Protein AF-A0A519W4Y7-F1 (afdb_monomer_lite)

Secondary structure (DSSP, 8-state):
---PEEEEETTEEEEE-TT--HHHHHHHH-GGGSPP-SS--TTSTT-SSSS-TT--

Radius of gyration: 12.06 Å; chains: 1; bounding box: 27×24×35 Å

Foldseek 3Di:
DFDWDWDAQPNDIDTHGPPDDPQNRQVVVDDPSRQDDDQDDPVDPPTDDPPCSRPD

pLDDT: mean 92.54, std 6.86, range [51.94, 95.81]

Structure (mmCIF, N/CA/C/O backbone):
data_AF-A0A519W4Y7-F1
#
_entry.id   AF-A0A519W4Y7-F1
#
loop_
_atom_site.group_PDB
_atom_site.id
_atom_site.type_symbol
_atom_site.label_atom_id
_atom_site.label_alt_id
_atom_site.label_comp_id
_atom_site.label_asym_id
_atom_site.label_entity_id
_atom_site.label_seq_id
_atom_site.pdbx_PDB_ins_code
_atom_site.Cartn_x
_atom_site.Cartn_y
_atom_site.Cartn_z
_atom_site.occupancy
_atom_site.B_iso_or_equiv
_atom_site.auth_seq_id
_atom_site.auth_comp_id
_atom_site.auth_asym_id
_atom_site.auth_atom_id
_atom_site.pdbx_PDB_model_num
ATOM 1 N N . MET A 1 1 ? 0.324 6.400 22.331 1.00 51.94 1 MET A N 1
ATOM 2 C CA . MET A 1 1 ? -0.559 5.264 21.999 1.00 51.94 1 MET A CA 1
ATOM 3 C C . MET A 1 1 ? -0.992 5.477 20.564 1.00 51.94 1 MET A C 1
ATOM 5 O O . MET A 1 1 ? -1.522 6.542 20.284 1.00 51.94 1 MET A O 1
ATOM 9 N N . ALA A 1 2 ? -0.617 4.586 19.646 1.00 65.94 2 ALA A N 1
ATOM 10 C CA . ALA A 1 2 ? -1.013 4.723 18.246 1.00 65.94 2 ALA A CA 1
ATOM 11 C C . ALA A 1 2 ? -2.458 4.236 18.119 1.00 65.94 2 ALA A C 1
ATOM 13 O O . ALA A 1 2 ? -2.733 3.086 18.449 1.00 65.94 2 ALA A O 1
ATOM 14 N N . ASP A 1 3 ? -3.362 5.123 17.714 1.00 86.50 3 ASP A N 1
ATOM 15 C CA . ASP A 1 3 ? -4.757 4.775 17.456 1.00 86.50 3 ASP A CA 1
ATOM 16 C C . ASP A 1 3 ? -4.818 4.011 16.127 1.00 86.50 3 ASP A C 1
ATOM 18 O O . ASP A 1 3 ? -4.504 4.572 15.074 1.00 86.50 3 ASP A O 1
ATOM 22 N N . LEU A 1 4 ? -5.085 2.704 16.183 1.00 92.25 4 LEU A N 1
ATOM 23 C CA . LEU A 1 4 ? -5.113 1.846 15.001 1.00 92.25 4 LEU A CA 1
ATOM 24 C C . LEU A 1 4 ? -6.468 1.980 14.301 1.00 92.25 4 LEU A C 1
ATOM 26 O O . LEU A 1 4 ? -7.523 1.869 14.920 1.00 92.25 4 LEU A O 1
ATOM 30 N N . MET A 1 5 ? -6.442 2.186 12.989 1.00 94.25 5 MET A N 1
ATOM 31 C CA . MET A 1 5 ? -7.645 2.272 12.170 1.00 94.25 5 MET A CA 1
ATOM 32 C C . MET A 1 5 ? -8.023 0.903 11.627 1.00 94.25 5 MET A C 1
ATOM 34 O O . MET A 1 5 ? -7.197 0.199 11.050 1.00 94.25 5 MET A O 1
ATOM 38 N N . LYS A 1 6 ? -9.301 0.556 11.751 1.00 95.31 6 LYS A N 1
ATOM 39 C CA . LYS A 1 6 ? -9.862 -0.675 11.202 1.00 95.31 6 LYS A CA 1
ATOM 40 C C . LYS A 1 6 ? -10.267 -0.462 9.743 1.00 95.31 6 LYS A C 1
ATOM 42 O O . LYS A 1 6 ? -11.122 0.373 9.455 1.00 95.31 6 LYS A O 1
ATOM 47 N N . VAL A 1 7 ? -9.677 -1.227 8.830 1.00 94.62 7 VAL A N 1
ATOM 48 C CA . VAL A 1 7 ? -9.978 -1.198 7.389 1.00 94.62 7 VAL A CA 1
ATOM 49 C C . VAL A 1 7 ? -10.355 -2.593 6.900 1.00 94.62 7 VAL A C 1
ATOM 51 O O . VAL A 1 7 ? -9.923 -3.590 7.472 1.00 94.62 7 VAL A O 1
ATOM 54 N N . THR A 1 8 ? -11.181 -2.678 5.857 1.00 95.62 8 THR A N 1
ATOM 55 C CA . THR A 1 8 ? -11.576 -3.957 5.245 1.00 95.62 8 THR A CA 1
ATOM 56 C C . THR A 1 8 ? -11.140 -3.974 3.785 1.00 95.62 8 THR A C 1
ATOM 58 O O . THR A 1 8 ? -11.483 -3.054 3.047 1.00 95.62 8 THR A O 1
ATOM 61 N N . ILE A 1 9 ? -10.382 -4.996 3.385 1.00 95.06 9 ILE A N 1
ATOM 62 C CA . ILE A 1 9 ? -9.875 -5.201 2.019 1.00 95.06 9 ILE A CA 1
ATOM 63 C C . ILE A 1 9 ? -10.344 -6.593 1.585 1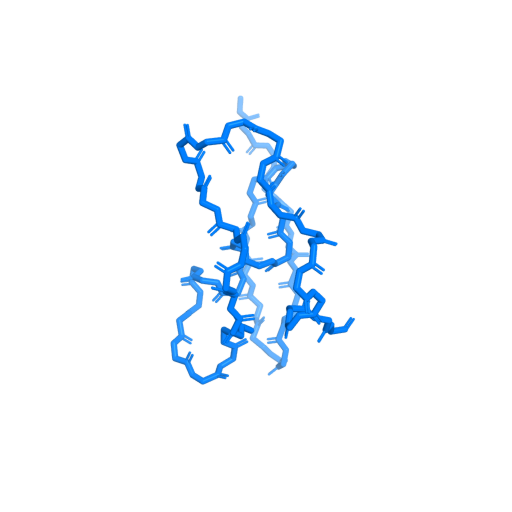.00 95.06 9 ILE A C 1
ATOM 65 O O . ILE A 1 9 ? -10.083 -7.562 2.294 1.00 95.06 9 ILE A O 1
ATOM 69 N N . ASP A 1 10 ? -11.112 -6.681 0.497 1.00 94.00 10 ASP A N 1
ATOM 70 C CA . ASP A 1 10 ? -11.771 -7.906 -0.000 1.00 94.00 10 ASP A CA 1
ATOM 71 C C . ASP A 1 10 ? -12.424 -8.775 1.092 1.00 94.00 10 ASP A C 1
ATOM 73 O O . ASP A 1 10 ? -12.294 -9.996 1.133 1.00 94.00 10 ASP A O 1
ATOM 77 N N . GLY A 1 11 ? -13.135 -8.128 2.020 1.00 93.25 11 GLY A N 1
ATOM 78 C CA . GLY A 1 11 ? -13.849 -8.797 3.115 1.00 93.25 11 GLY A CA 1
ATOM 79 C C . GLY A 1 11 ? -12.979 -9.199 4.312 1.00 93.25 11 GLY A C 1
ATOM 80 O O . GLY A 1 11 ? -13.521 -9.638 5.325 1.00 93.25 11 GLY A O 1
ATOM 81 N N . ILE A 1 12 ? -11.661 -9.002 4.247 1.00 94.81 12 ILE A N 1
ATOM 82 C CA . ILE A 1 12 ? -10.735 -9.247 5.357 1.00 94.81 12 ILE A CA 1
ATOM 83 C C . ILE A 1 12 ? -10.523 -7.945 6.121 1.00 94.81 12 ILE A C 1
ATOM 85 O O . ILE A 1 12 ? -10.122 -6.928 5.554 1.00 94.81 12 ILE A O 1
ATOM 89 N N . THR A 1 13 ? -10.782 -7.968 7.426 1.00 95.62 13 THR A N 1
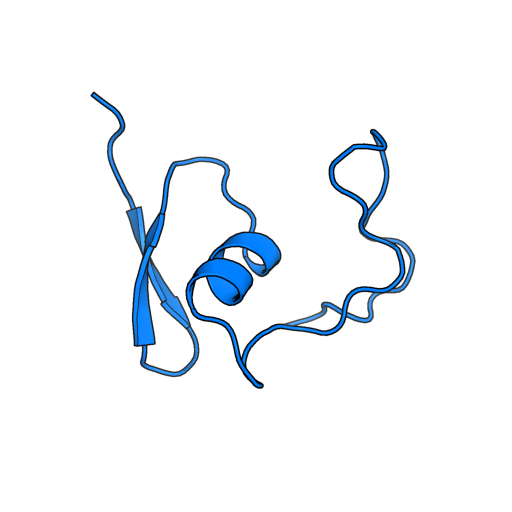ATOM 90 C CA . THR A 1 13 ? -10.602 -6.798 8.283 1.00 95.62 13 THR A CA 1
ATOM 91 C C . THR A 1 13 ? -9.232 -6.794 8.956 1.00 95.62 13 THR A C 1
ATOM 93 O O . THR A 1 13 ? -8.838 -7.790 9.561 1.00 95.62 13 THR A O 1
ATOM 96 N N . VAL A 1 14 ? -8.529 -5.661 8.895 1.00 94.50 14 VAL A N 1
ATOM 97 C CA . VAL A 1 14 ? -7.196 -5.463 9.484 1.00 94.50 14 VAL A CA 1
ATOM 98 C C . VAL A 1 14 ? -7.100 -4.110 10.193 1.00 94.50 14 VAL A C 1
ATOM 100 O O . VAL A 1 14 ? -7.750 -3.139 9.801 1.00 94.50 14 VAL A O 1
ATOM 103 N N . GLU A 1 15 ? -6.300 -4.049 11.256 1.00 95.69 15 GLU A N 1
ATOM 104 C CA . GLU A 1 15 ? -6.003 -2.825 12.002 1.00 95.69 15 GLU A CA 1
ATOM 105 C C . GLU A 1 15 ? -4.648 -2.260 11.567 1.00 95.69 15 GLU A C 1
ATOM 107 O O . GLU A 1 15 ? -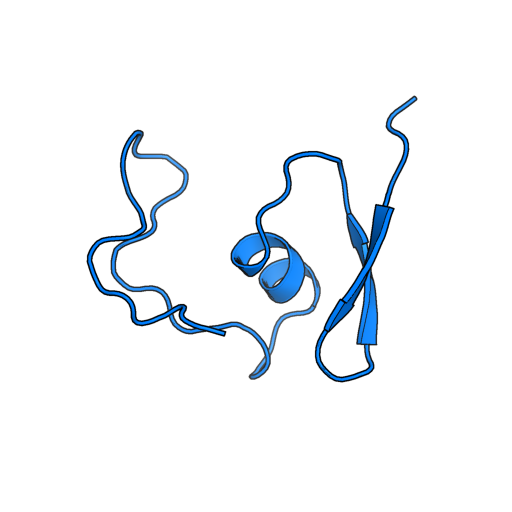3.632 -2.951 11.620 1.00 95.69 15 GLU A O 1
ATOM 112 N N . VAL A 1 16 ? -4.623 -1.004 11.120 1.00 95.50 16 VAL A N 1
ATOM 113 C CA . VAL A 1 16 ? -3.432 -0.363 10.547 1.00 95.50 16 VAL A CA 1
ATOM 114 C C . VAL A 1 16 ? -3.138 0.975 11.211 1.00 95.50 16 VAL A C 1
ATOM 116 O O . VAL A 1 16 ? -4.037 1.708 11.617 1.00 95.50 16 VAL A O 1
ATOM 119 N N . ALA A 1 17 ? -1.856 1.326 11.298 1.00 95.56 17 ALA A N 1
ATOM 120 C CA . ALA A 1 17 ? -1.449 2.617 11.836 1.00 95.56 17 ALA A CA 1
ATOM 121 C C . ALA A 1 17 ? -1.860 3.777 10.903 1.00 95.56 17 ALA A C 1
ATOM 123 O O . ALA A 1 17 ? -1.860 3.610 9.674 1.00 95.56 17 ALA A O 1
ATOM 124 N N . PRO A 1 18 ? -2.129 4.979 11.442 1.00 94.81 18 PRO A N 1
ATOM 125 C CA . PRO A 1 18 ? -2.366 6.164 10.631 1.00 94.81 18 PRO A CA 1
ATOM 126 C C . PRO A 1 18 ? -1.205 6.494 9.700 1.00 94.81 18 PRO A C 1
ATOM 128 O O . PRO A 1 18 ? -0.041 6.367 10.065 1.00 94.81 18 PRO A O 1
ATOM 131 N N . GLY A 1 19 ? -1.537 6.889 8.469 1.00 92.38 19 GLY A N 1
ATOM 132 C CA . GLY A 1 19 ? -0.560 7.137 7.404 1.00 92.38 19 GLY A CA 1
ATOM 133 C C . GLY A 1 19 ? -0.111 5.886 6.638 1.00 92.38 19 GLY A C 1
ATOM 134 O O . GLY A 1 19 ? 0.639 6.008 5.670 1.00 92.38 19 GLY A O 1
ATOM 135 N N . THR A 1 20 ? -0.585 4.690 7.007 1.00 94.44 20 THR A N 1
ATOM 136 C CA . THR A 1 20 ? -0.353 3.474 6.212 1.00 94.44 20 THR A CA 1
ATOM 137 C C . THR A 1 20 ? -1.083 3.580 4.871 1.00 94.44 20 THR A C 1
ATOM 139 O O . THR A 1 20 ? -2.284 3.830 4.826 1.00 94.44 20 THR A O 1
ATOM 142 N N . SER A 1 21 ? -0.366 3.383 3.762 1.00 94.31 21 SER A N 1
ATOM 143 C CA . SER A 1 21 ? -0.974 3.353 2.426 1.00 94.31 21 SER A CA 1
ATOM 144 C C . SER A 1 21 ? -1.787 2.075 2.205 1.00 94.31 21 SER A C 1
ATOM 146 O O . SER A 1 21 ? -1.478 1.033 2.782 1.00 94.31 21 SER A O 1
ATOM 148 N N . ILE A 1 22 ? -2.770 2.122 1.300 1.00 94.44 22 ILE A N 1
ATOM 149 C CA . ILE A 1 22 ? -3.609 0.959 0.954 1.00 94.44 22 ILE A CA 1
ATOM 150 C C . ILE A 1 22 ? -2.748 -0.231 0.501 1.00 94.44 22 ILE A C 1
ATOM 152 O O . ILE A 1 22 ? -2.952 -1.353 0.953 1.00 94.44 22 ILE A O 1
ATOM 156 N N . LEU A 1 23 ? -1.714 0.019 -0.313 1.00 95.06 23 LEU A N 1
ATOM 157 C CA . LEU A 1 23 ? -0.765 -1.012 -0.744 1.00 95.06 23 LEU A CA 1
ATOM 158 C C . LEU A 1 23 ? -0.068 -1.696 0.442 1.00 95.06 23 LEU A C 1
ATOM 160 O O . LEU A 1 23 ? 0.094 -2.914 0.448 1.00 95.06 23 LEU A O 1
ATOM 164 N N . ASN A 1 24 ? 0.365 -0.928 1.444 1.00 94.56 24 ASN A N 1
ATOM 165 C CA . ASN A 1 24 ? 1.039 -1.492 2.610 1.00 94.56 24 ASN A CA 1
ATOM 166 C C . ASN A 1 24 ? 0.059 -2.182 3.566 1.00 94.56 24 ASN A C 1
ATOM 168 O O . ASN A 1 24 ? 0.445 -3.169 4.183 1.00 94.56 24 ASN A O 1
ATOM 172 N N . ALA A 1 25 ? -1.193 -1.726 3.645 1.00 95.56 25 ALA A N 1
ATOM 173 C CA . ALA A 1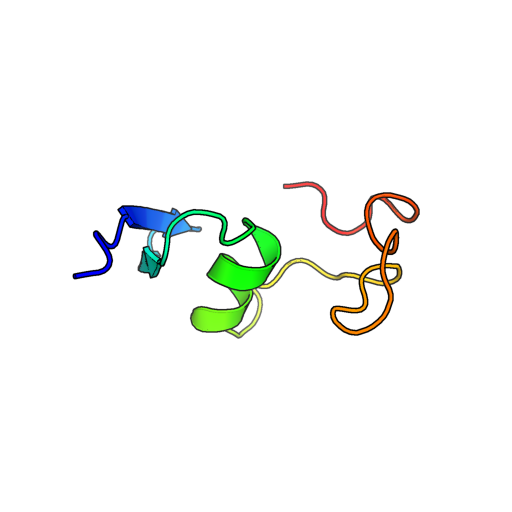 25 ? -2.252 -2.425 4.369 1.00 95.56 25 ALA A CA 1
ATOM 174 C C . ALA A 1 25 ? -2.547 -3.796 3.732 1.00 95.56 25 ALA A C 1
ATOM 176 O O . ALA A 1 25 ? -2.520 -4.810 4.423 1.00 95.56 25 ALA A O 1
ATOM 177 N N . ALA A 1 26 ? -2.704 -3.856 2.405 1.00 95.56 26 ALA A N 1
ATOM 178 C CA . ALA A 1 26 ? -2.893 -5.116 1.683 1.00 95.56 26 ALA A CA 1
ATOM 179 C C . ALA A 1 26 ? -1.699 -6.073 1.867 1.00 95.56 26 ALA A C 1
ATOM 181 O O . ALA A 1 26 ? -1.882 -7.272 2.057 1.00 95.56 26 ALA A O 1
ATOM 182 N N . ARG A 1 27 ? -0.464 -5.549 1.902 1.00 95.00 27 ARG A N 1
ATOM 183 C CA . ARG A 1 27 ? 0.750 -6.344 2.178 1.00 95.00 27 ARG A CA 1
ATOM 184 C C . ARG A 1 27 ? 0.800 -6.959 3.576 1.00 95.00 27 ARG A C 1
ATOM 186 O O . ARG A 1 27 ? 1.484 -7.964 3.733 1.00 95.00 27 ARG A O 1
ATOM 193 N N . GLN A 1 28 ? 0.119 -6.382 4.568 1.00 94.06 28 GLN A N 1
ATOM 194 C CA . GLN A 1 28 ? 0.010 -7.001 5.895 1.00 94.06 28 GLN A CA 1
ATOM 195 C C . GLN A 1 28 ? -0.885 -8.245 5.869 1.00 94.06 28 GLN A C 1
ATOM 197 O O . GLN A 1 28 ? -0.658 -9.162 6.651 1.00 94.06 28 GLN A O 1
ATOM 202 N N . ILE A 1 29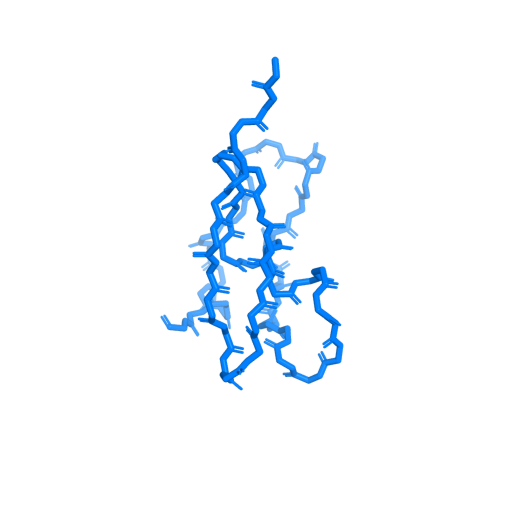 ? -1.865 -8.287 4.959 1.00 95.31 29 ILE A N 1
ATOM 203 C CA . ILE A 1 29 ? -2.714 -9.462 4.726 1.00 95.31 29 ILE A CA 1
ATOM 204 C C . ILE A 1 29 ? -1.935 -10.514 3.920 1.00 95.31 29 ILE A C 1
ATOM 206 O O . ILE A 1 29 ? -1.888 -11.680 4.304 1.00 95.31 29 ILE A O 1
ATOM 210 N N . GLY A 1 30 ? -1.264 -10.090 2.843 1.00 94.00 30 GLY A N 1
ATOM 211 C CA . GLY A 1 30 ? -0.478 -10.971 1.975 1.00 94.00 30 GLY A CA 1
ATOM 212 C C . GLY A 1 30 ? -1.326 -11.806 1.005 1.00 94.00 30 GLY A C 1
ATOM 213 O O . GLY A 1 30 ? -2.550 -11.753 1.018 1.00 94.00 30 GLY A O 1
ATOM 214 N N . GLY A 1 31 ? -0.664 -12.578 0.138 1.00 92.31 31 GLY A N 1
ATOM 215 C CA . GLY A 1 31 ? -1.328 -13.394 -0.889 1.00 92.31 31 GLY A CA 1
ATOM 216 C C . GLY A 1 31 ? -1.770 -12.596 -2.122 1.00 92.31 31 GLY A C 1
ATOM 217 O O . GLY A 1 31 ? -1.201 -11.546 -2.426 1.00 92.31 31 GLY A O 1
ATOM 218 N N . ASP A 1 32 ? -2.787 -13.101 -2.824 1.00 90.75 32 ASP A N 1
ATOM 219 C CA . ASP A 1 32 ? -3.241 -12.572 -4.124 1.00 90.75 32 ASP A CA 1
ATOM 220 C C . ASP A 1 32 ? -3.985 -11.228 -4.028 1.00 90.75 32 ASP A C 1
ATOM 222 O O . ASP A 1 32 ? -4.150 -10.535 -5.028 1.00 90.75 32 ASP A O 1
ATOM 226 N N . ILE A 1 33 ? -4.385 -10.824 -2.818 1.00 91.31 33 ILE A N 1
ATOM 227 C CA . ILE A 1 33 ? -5.018 -9.525 -2.534 1.00 91.31 33 ILE A CA 1
ATOM 228 C C . ILE A 1 33 ? -4.045 -8.349 -2.670 1.00 91.31 33 ILE A C 1
ATOM 230 O O . ILE A 1 33 ? -4.454 -7.191 -2.727 1.00 91.31 33 ILE A O 1
ATOM 234 N N . VAL A 1 34 ? -2.736 -8.621 -2.664 1.00 95.19 34 VAL A N 1
ATOM 235 C CA . VAL A 1 34 ? -1.715 -7.577 -2.710 1.00 95.19 34 VAL A CA 1
ATOM 236 C C . VAL A 1 34 ? -1.630 -7.022 -4.128 1.00 95.19 34 VAL A C 1
ATOM 238 O O . VAL A 1 34 ? -1.197 -7.739 -5.033 1.00 95.19 34 VAL A O 1
ATOM 241 N N . PRO A 1 35 ? -1.935 -5.729 -4.344 1.00 94.25 35 PRO A N 1
ATOM 242 C CA . PRO A 1 35 ? -1.839 -5.156 -5.672 1.00 94.25 35 PRO A CA 1
ATOM 243 C C . PRO A 1 35 ? -0.393 -5.213 -6.181 1.00 94.25 35 PRO A C 1
ATOM 245 O O . PRO A 1 35 ? 0.545 -4.889 -5.434 1.00 94.25 35 PRO A O 1
ATOM 248 N N . PRO A 1 36 ? -0.180 -5.564 -7.458 1.00 94.19 36 PRO A N 1
ATOM 249 C CA . PRO A 1 36 ? 1.144 -5.528 -8.050 1.00 94.19 36 PRO A CA 1
ATOM 250 C C . PRO A 1 36 ? 1.690 -4.094 -8.051 1.00 94.19 36 PRO A C 1
ATOM 252 O O . PRO A 1 36 ? 0.997 -3.125 -8.365 1.00 94.19 36 PRO A O 1
ATOM 255 N N . ALA A 1 37 ? 2.967 -3.941 -7.704 1.00 94.50 37 ALA A N 1
ATOM 256 C CA . ALA A 1 37 ? 3.613 -2.637 -7.625 1.00 94.50 37 ALA A CA 1
ATOM 257 C C . ALA A 1 37 ? 5.012 -2.689 -8.242 1.00 94.50 37 ALA A C 1
ATOM 259 O O . ALA A 1 37 ? 5.908 -3.328 -7.700 1.00 94.50 37 ALA A O 1
ATOM 260 N N . MET A 1 38 ? 5.199 -1.969 -9.352 1.00 95.12 38 MET A N 1
ATOM 261 C CA . MET A 1 38 ? 6.480 -1.924 -10.071 1.00 95.12 38 MET A CA 1
ATOM 262 C C . MET A 1 38 ? 7.329 -0.712 -9.680 1.00 95.12 38 MET A C 1
ATOM 264 O O . MET A 1 38 ? 8.541 -0.811 -9.544 1.00 95.12 38 MET A O 1
ATOM 268 N N . CYS A 1 39 ? 6.704 0.456 -9.495 1.00 95.00 39 CYS A N 1
ATOM 269 C CA . CYS A 1 39 ? 7.424 1.714 -9.268 1.00 95.00 39 CYS A CA 1
ATOM 270 C C . CYS A 1 39 ? 7.499 2.151 -7.795 1.00 95.00 39 CYS A C 1
ATOM 272 O O . CYS A 1 39 ? 7.901 3.286 -7.537 1.00 95.00 39 CYS A O 1
ATOM 274 N N . TYR A 1 40 ? 7.029 1.328 -6.850 1.00 95.56 40 TYR A N 1
ATOM 275 C CA . TYR A 1 40 ? 6.988 1.665 -5.424 1.00 95.56 40 TYR A CA 1
ATOM 276 C C . TYR A 1 40 ? 8.114 0.962 -4.665 1.00 95.56 40 TYR A C 1
ATOM 278 O O . TYR A 1 40 ? 8.135 -0.267 -4.590 1.00 95.56 40 TYR A O 1
ATOM 286 N N . TYR A 1 41 ? 9.009 1.744 -4.061 1.00 93.75 41 TYR A N 1
ATOM 287 C CA . TYR A 1 41 ? 10.111 1.234 -3.254 1.00 93.75 41 TYR A CA 1
ATOM 288 C C . TYR A 1 41 ? 10.270 2.064 -1.976 1.00 93.75 41 TYR A C 1
ATOM 290 O O . TYR A 1 41 ? 10.662 3.224 -2.021 1.00 93.75 41 TYR A O 1
ATOM 298 N N . SER A 1 42 ? 9.984 1.463 -0.819 1.00 90.69 42 SER A N 1
ATOM 299 C CA . SER A 1 42 ? 9.832 2.182 0.458 1.00 90.69 42 SER A CA 1
ATOM 300 C C . SER A 1 42 ? 11.076 2.935 0.931 1.00 90.69 42 SER A C 1
ATOM 302 O O . SER A 1 42 ? 10.944 3.900 1.674 1.00 90.69 42 SER A O 1
ATOM 304 N N . LYS A 1 43 ? 12.273 2.517 0.504 1.00 92.81 43 LYS A N 1
ATOM 305 C CA . LYS A 1 43 ? 13.535 3.187 0.854 1.00 92.81 43 LYS A CA 1
ATOM 306 C C . LYS A 1 43 ? 13.876 4.367 -0.060 1.00 92.81 43 LYS A C 1
ATOM 308 O O . LYS A 1 43 ? 14.792 5.115 0.259 1.00 92.81 43 LYS A O 1
ATOM 313 N N . LEU A 1 44 ? 13.199 4.503 -1.202 1.00 94.38 44 LEU A N 1
ATOM 314 C CA . LEU A 1 44 ? 13.438 5.579 -2.160 1.00 94.38 44 LEU A CA 1
ATOM 315 C C . LEU A 1 44 ? 12.315 6.610 -2.068 1.00 94.38 44 LEU A C 1
ATOM 317 O O . LEU A 1 44 ? 11.177 6.351 -2.477 1.00 94.38 44 LEU A O 1
ATOM 321 N N . GLU A 1 45 ? 12.662 7.786 -1.555 1.00 91.81 45 GLU A N 1
ATOM 322 C CA . GLU A 1 45 ? 11.760 8.931 -1.484 1.00 91.81 45 GLU A CA 1
ATOM 323 C C . GLU A 1 45 ? 11.281 9.352 -2.879 1.00 91.81 45 GLU A C 1
ATOM 325 O O . GLU A 1 45 ? 12.006 9.264 -3.872 1.00 91.81 45 GLU A O 1
ATOM 330 N N . GLY A 1 46 ? 10.017 9.769 -2.975 1.00 89.00 46 GLY A N 1
ATOM 331 C CA . GLY A 1 46 ? 9.398 10.150 -4.249 1.00 89.00 46 GLY A CA 1
ATOM 332 C C . GLY A 1 46 ? 9.151 8.989 -5.225 1.00 89.00 46 GLY A C 1
ATOM 333 O O . GLY A 1 46 ? 8.750 9.226 -6.369 1.00 89.00 46 GLY A O 1
ATOM 334 N N . SER A 1 47 ? 9.375 7.737 -4.812 1.00 91.69 47 SER A N 1
ATOM 335 C CA . SER A 1 47 ? 8.925 6.564 -5.568 1.00 91.69 47 SER A CA 1
ATOM 336 C C . SER A 1 47 ? 7.420 6.315 -5.370 1.00 91.69 47 SER A C 1
ATOM 338 O O . SER A 1 47 ? 6.815 6.764 -4.398 1.00 91.69 47 SER A O 1
ATOM 340 N N . GLY A 1 48 ? 6.793 5.587 -6.296 1.00 91.31 48 GLY A N 1
ATOM 341 C CA . GLY A 1 48 ? 5.342 5.361 -6.314 1.00 91.31 48 GLY A CA 1
ATOM 342 C C . GLY A 1 48 ? 4.585 6.240 -7.319 1.00 91.31 48 GLY A C 1
ATOM 343 O O . GLY A 1 48 ? 5.083 7.250 -7.804 1.00 91.31 48 GLY A O 1
ATOM 344 N N . GLY A 1 49 ? 3.382 5.806 -7.710 1.00 92.00 49 GLY A N 1
ATOM 345 C CA . GLY A 1 49 ? 2.468 6.590 -8.554 1.00 92.00 49 GLY A CA 1
ATOM 346 C C . GLY A 1 49 ? 2.819 6.718 -10.046 1.00 92.00 49 GLY A C 1
ATOM 347 O O . GLY A 1 49 ? 2.048 7.323 -10.780 1.00 92.00 49 GLY A O 1
ATOM 348 N N . LYS A 1 50 ? 3.928 6.144 -10.530 1.00 94.31 50 LYS A N 1
ATOM 349 C CA . LYS A 1 50 ? 4.345 6.233 -11.947 1.00 94.31 50 LYS A CA 1
ATOM 350 C C . LYS A 1 50 ? 3.772 5.119 -12.827 1.00 94.31 50 LYS A C 1
ATOM 352 O O . LYS A 1 50 ? 3.238 5.401 -13.888 1.00 94.31 50 LYS A O 1
ATOM 357 N N . CYS A 1 51 ? 3.858 3.863 -12.383 1.00 95.81 51 CYS A N 1
ATOM 358 C CA . CYS A 1 51 ? 3.426 2.707 -13.184 1.00 95.81 51 CYS A CA 1
ATOM 359 C C . CYS A 1 51 ? 1.907 2.498 -13.221 1.00 95.81 51 CYS A C 1
ATOM 361 O O . CYS A 1 51 ? 1.420 1.813 -14.109 1.00 95.81 51 CYS A O 1
ATOM 363 N N . ARG A 1 52 ? 1.168 3.051 -12.247 1.00 94.56 52 ARG A N 1
ATOM 364 C CA . ARG A 1 52 ? -0.294 2.892 -12.098 1.00 94.56 52 ARG A CA 1
ATOM 365 C C . ARG A 1 52 ? -0.793 1.441 -11.997 1.00 94.56 52 ARG A C 1
ATOM 367 O O . ARG A 1 52 ? -1.988 1.206 -11.997 1.00 94.56 52 ARG A O 1
ATOM 374 N N . THR A 1 53 ? 0.107 0.480 -11.820 1.00 95.38 53 THR A N 1
ATOM 375 C CA . THR A 1 53 ? -0.217 -0.945 -11.683 1.00 95.38 53 THR A CA 1
ATOM 376 C C . THR A 1 53 ? -0.929 -1.276 -10.367 1.00 95.38 53 THR A C 1
ATOM 378 O O . THR A 1 53 ? -1.666 -2.247 -10.303 1.00 95.38 53 THR A O 1
ATOM 381 N N . CYS A 1 54 ? -0.760 -0.443 -9.336 1.00 94.12 54 CYS A N 1
ATOM 382 C CA . CYS A 1 54 ? -1.410 -0.591 -8.033 1.00 94.12 54 CYS A CA 1
ATOM 383 C C . CYS A 1 54 ? -2.736 0.189 -7.928 1.00 94.12 54 CYS A C 1
ATOM 385 O O . CYS A 1 54 ? -3.059 0.687 -6.849 1.00 94.12 54 CYS A O 1
ATOM 387 N N . ILE A 1 55 ? -3.437 0.399 -9.048 1.00 92.88 55 ILE A N 1
ATOM 388 C CA . ILE A 1 55 ? -4.785 0.983 -9.038 1.00 92.88 55 ILE A CA 1
ATOM 389 C C . ILE A 1 55 ? -5.752 -0.061 -8.481 1.00 92.88 55 ILE A C 1
ATOM 391 O O . ILE A 1 55 ? -5.763 -1.199 -8.944 1.00 92.88 55 ILE A O 1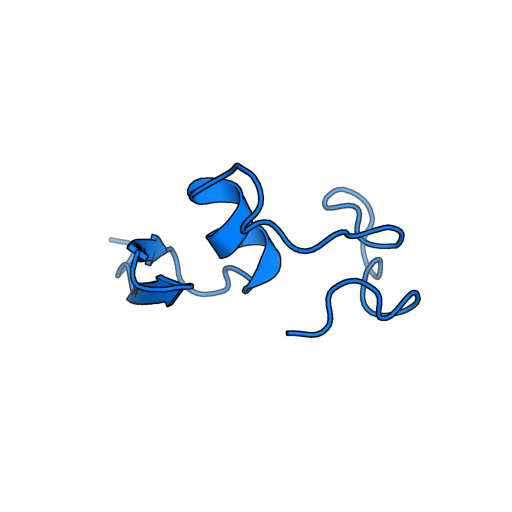
ATOM 395 N N . VAL A 1 56 ? -6.539 0.369 -7.500 1.00 89.88 56 VAL A N 1
ATOM 396 C CA . VAL A 1 56 ? -7.606 -0.367 -6.818 1.00 89.88 56 VAL A CA 1
ATOM 397 C C . VAL A 1 56 ? -8.784 0.567 -6.590 1.00 89.88 56 VAL A C 1
ATOM 399 O O . VAL A 1 56 ? -8.536 1.798 -6.538 1.00 89.88 56 VAL A O 1
#

Sequence (56 aa):
MADLMKVTIDGITVEVAPGTSILNAARQIGGDIVPPAMCYYSKLEGSGGKCRTCIV